Protein AF-A0A7D5M3P4-F1 (afdb_monomer_lite)

pLDDT: mean 75.76, std 17.57, range [40.38, 95.0]

Sequence (67 aa):
MKAGLVVPQFGSVTKENLLQFVKLAESEQFESLWVYDRMLCPIDPLQPYPGTPDKKTRQDRAILVES

Foldseek 3Di:
DADEEEQPPDDPDDPVNSVVVVVVCVVVPHPYYDYDDDPDDDNDDPDDDPPPDDPPDDDPVPPPPDD

Organism: NCBI:txid1470067

Structure (mmCIF, N/CA/C/O backbone):
data_AF-A0A7D5M3P4-F1
#
_entry.id   AF-A0A7D5M3P4-F1
#
loop_
_atom_site.group_PDB
_atom_site.id
_atom_site.type_symbol
_atom_site.label_atom_id
_atom_site.label_alt_id
_atom_site.label_comp_id
_atom_site.label_asym_id
_atom_site.label_entity_id
_atom_site.label_seq_id
_atom_site.pdbx_PDB_ins_code
_atom_site.Cartn_x
_atom_site.Cartn_y
_atom_site.Cartn_z
_atom_site.occupancy
_atom_site.B_iso_or_equiv
_atom_site.auth_seq_id
_atom_site.auth_comp_id
_atom_site.auth_asym_id
_atom_site.auth_atom_id
_atom_site.pdbx_PDB_model_num
ATOM 1 N N . MET A 1 1 ? -20.707 4.730 11.079 1.00 63.78 1 MET A N 1
ATOM 2 C CA . MET A 1 1 ? -20.377 4.407 9.672 1.00 63.78 1 MET A CA 1
ATOM 3 C C . MET A 1 1 ? -18.871 4.187 9.620 1.00 63.78 1 MET A C 1
ATOM 5 O O . MET A 1 1 ? -18.183 5.017 10.195 1.00 63.78 1 MET A O 1
ATOM 9 N N . LYS A 1 2 ? -18.364 3.082 9.058 1.00 79.00 2 LYS A N 1
ATOM 10 C CA . LYS A 1 2 ? -16.918 2.781 9.040 1.00 79.00 2 LYS A CA 1
ATOM 11 C C . LYS A 1 2 ? -16.329 3.144 7.679 1.00 79.00 2 LYS A C 1
ATOM 13 O O . LYS A 1 2 ? -16.843 2.672 6.668 1.00 79.00 2 LYS A O 1
ATOM 18 N N . ALA A 1 3 ? -15.298 3.985 7.662 1.00 82.94 3 ALA A N 1
ATOM 19 C CA . ALA A 1 3 ? -14.595 4.399 6.450 1.00 82.94 3 ALA A CA 1
ATOM 20 C C . ALA A 1 3 ? -13.198 3.766 6.409 1.00 82.94 3 ALA A C 1
ATOM 22 O O . ALA A 1 3 ? -12.510 3.693 7.426 1.00 82.94 3 ALA A O 1
ATOM 23 N N . GLY A 1 4 ? -12.799 3.295 5.230 1.00 88.81 4 GLY A N 1
ATOM 24 C CA . GLY A 1 4 ? -11.456 2.792 4.960 1.00 88.81 4 GLY A CA 1
ATOM 25 C C . GLY A 1 4 ? -10.753 3.650 3.919 1.00 88.81 4 GLY A C 1
ATOM 26 O O . GLY A 1 4 ? -11.412 4.304 3.107 1.00 88.8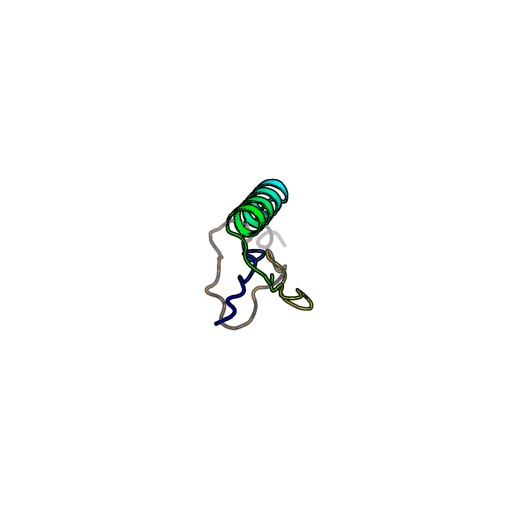1 4 GLY A O 1
ATOM 27 N N . LEU A 1 5 ? -9.423 3.632 3.935 1.00 92.06 5 LEU A N 1
ATOM 28 C CA . LEU A 1 5 ? -8.599 4.299 2.929 1.00 92.06 5 LEU A CA 1
ATOM 29 C C . LEU A 1 5 ? -7.942 3.283 2.004 1.00 92.06 5 LEU A C 1
ATOM 31 O O . LEU A 1 5 ? -7.448 2.246 2.438 1.00 92.06 5 LEU A O 1
ATOM 35 N N . VAL A 1 6 ? -7.892 3.623 0.721 1.00 91.56 6 VAL A N 1
ATOM 36 C CA . VAL A 1 6 ? -7.091 2.909 -0.269 1.00 91.56 6 VAL A CA 1
ATOM 37 C C . VAL A 1 6 ? -5.710 3.544 -0.306 1.00 91.56 6 VAL A C 1
ATOM 39 O O . VAL A 1 6 ? -5.580 4.758 -0.468 1.00 91.56 6 VAL A O 1
ATOM 42 N N . VAL A 1 7 ? -4.679 2.723 -0.156 1.00 91.62 7 VAL A N 1
ATOM 43 C CA . VAL A 1 7 ? -3.296 3.190 -0.178 1.00 91.62 7 VAL A CA 1
ATOM 44 C C . VAL A 1 7 ? -2.914 3.611 -1.610 1.00 91.62 7 VAL A C 1
ATOM 46 O O . VAL A 1 7 ? -3.277 2.945 -2.584 1.00 91.62 7 VAL A O 1
ATOM 49 N N . PRO A 1 8 ? -2.185 4.727 -1.785 1.00 87.75 8 PRO A N 1
ATOM 50 C CA . PRO A 1 8 ? -1.730 5.170 -3.096 1.00 87.75 8 PRO A CA 1
ATOM 51 C C . PRO A 1 8 ? -0.405 4.484 -3.475 1.00 87.75 8 PRO A C 1
ATOM 53 O O . PRO A 1 8 ? 0.621 5.146 -3.578 1.00 87.75 8 PRO A O 1
ATOM 56 N N . GLN A 1 9 ? -0.393 3.157 -3.674 1.00 85.00 9 GLN A N 1
ATOM 57 C CA . GLN A 1 9 ? 0.822 2.420 -4.095 1.00 85.00 9 GLN A CA 1
ATOM 58 C C . GLN A 1 9 ? 1.064 2.372 -5.616 1.00 85.00 9 GLN A C 1
ATOM 60 O O . GLN A 1 9 ? 2.020 1.736 -6.067 1.00 85.00 9 GLN A O 1
ATOM 65 N N . PHE A 1 10 ? 0.201 2.996 -6.422 1.00 81.81 10 PHE A N 1
ATOM 66 C CA . PHE A 1 10 ? 0.337 3.025 -7.879 1.00 81.81 10 PHE A CA 1
ATOM 67 C C . PHE A 1 10 ? 1.015 4.309 -8.364 1.00 81.81 10 PHE A C 1
ATOM 69 O O . PHE A 1 10 ? 0.683 5.403 -7.917 1.00 81.81 10 PHE A O 1
ATOM 76 N N . GLY A 1 11 ? 1.924 4.172 -9.332 1.00 76.69 11 GLY A N 1
ATOM 77 C CA . GLY A 1 11 ? 2.658 5.289 -9.929 1.00 76.69 11 GLY A CA 1
ATOM 78 C C . GLY A 1 11 ? 4.039 5.509 -9.308 1.00 76.69 11 GLY A C 1
ATOM 79 O O . GLY A 1 11 ? 4.670 4.572 -8.820 1.00 76.69 11 GLY A O 1
ATOM 80 N N . SER A 1 12 ? 4.528 6.751 -9.366 1.00 76.31 12 SER A N 1
ATOM 81 C CA . SER A 1 12 ? 5.840 7.146 -8.834 1.00 76.31 12 SER A CA 1
ATOM 82 C C . SER A 1 12 ? 5.784 7.291 -7.312 1.00 76.31 12 SER A C 1
ATOM 84 O O . SER A 1 12 ? 5.686 8.398 -6.783 1.00 76.31 12 SER A O 1
ATOM 86 N N . VAL A 1 13 ? 5.810 6.160 -6.611 1.00 82.00 13 VAL A N 1
ATOM 87 C CA . VAL A 1 13 ? 5.662 6.086 -5.153 1.00 82.00 13 VAL A CA 1
ATOM 88 C C . VAL A 1 13 ? 6.980 5.661 -4.518 1.00 82.00 13 VAL A C 1
ATOM 90 O O . VAL A 1 13 ? 7.558 4.642 -4.892 1.00 82.00 13 VAL A O 1
ATOM 93 N N . THR A 1 14 ? 7.442 6.432 -3.535 1.00 88.50 14 THR A N 1
ATOM 94 C CA . THR A 1 14 ? 8.570 6.064 -2.673 1.00 88.50 14 THR A CA 1
ATOM 95 C C . THR A 1 14 ? 8.067 5.392 -1.400 1.00 88.50 14 THR A C 1
ATOM 97 O O . THR A 1 14 ? 6.920 5.584 -0.978 1.00 88.50 14 THR A O 1
ATOM 100 N N . LYS A 1 15 ? 8.935 4.609 -0.756 1.00 89.38 15 LYS A N 1
ATOM 101 C CA . LYS A 1 15 ? 8.617 3.955 0.518 1.00 89.38 15 LYS A CA 1
ATOM 102 C C . LYS A 1 15 ? 8.276 4.987 1.596 1.00 89.38 15 LYS A C 1
ATOM 104 O O . LYS A 1 15 ? 7.359 4.776 2.385 1.00 89.38 15 LYS A O 1
ATOM 109 N N . GLU A 1 16 ? 8.995 6.100 1.612 1.00 93.12 16 GLU A N 1
ATOM 110 C CA . GLU A 1 16 ? 8.877 7.170 2.601 1.00 93.12 16 GLU A CA 1
ATOM 111 C C . GLU A 1 16 ? 7.512 7.858 2.513 1.00 93.12 16 GLU A C 1
ATOM 113 O O . GLU A 1 16 ? 6.850 8.028 3.537 1.00 93.12 16 GLU A O 1
ATOM 118 N N . ASN A 1 17 ? 7.048 8.167 1.298 1.00 90.88 17 ASN A N 1
ATOM 119 C CA . ASN A 1 17 ? 5.737 8.784 1.080 1.00 90.88 17 ASN A CA 1
ATOM 120 C C . ASN A 1 17 ? 4.605 7.857 1.537 1.00 90.88 17 ASN A C 1
ATOM 122 O O . ASN A 1 17 ? 3.639 8.298 2.159 1.00 90.88 17 ASN A O 1
ATOM 126 N N . LEU A 1 18 ? 4.742 6.559 1.259 1.00 92.00 18 LEU A N 1
ATOM 127 C CA . LEU A 1 18 ? 3.758 5.548 1.635 1.00 92.00 18 LEU A CA 1
ATOM 128 C C . LEU A 1 18 ? 3.715 5.369 3.164 1.00 92.00 18 LEU A C 1
ATOM 130 O O . LEU A 1 18 ? 2.639 5.345 3.756 1.00 92.00 18 LEU A O 1
ATOM 134 N N . LEU A 1 19 ? 4.878 5.350 3.824 1.00 94.06 19 LEU A N 1
ATOM 135 C CA . LEU A 1 19 ? 4.970 5.341 5.288 1.00 94.06 19 LEU A CA 1
ATOM 136 C C . LEU A 1 19 ? 4.339 6.587 5.916 1.00 94.06 19 LEU A C 1
ATOM 138 O O . LEU A 1 19 ? 3.634 6.472 6.917 1.00 94.06 19 LEU A O 1
ATOM 142 N N . GLN A 1 20 ? 4.582 7.769 5.348 1.00 94.56 20 GLN A N 1
ATOM 143 C CA . GLN A 1 20 ? 3.983 9.009 5.834 1.00 94.56 20 GLN A CA 1
ATOM 144 C C . GLN A 1 20 ? 2.457 8.983 5.700 1.00 94.56 20 GLN A C 1
ATOM 146 O O . GLN A 1 20 ? 1.761 9.345 6.647 1.00 94.56 20 GLN A O 1
ATOM 151 N N . PHE A 1 21 ? 1.939 8.511 4.564 1.00 93.75 21 PHE A N 1
ATOM 152 C CA . PHE A 1 21 ? 0.502 8.365 4.337 1.00 93.75 21 PHE A CA 1
ATOM 153 C C . PHE A 1 21 ? -0.149 7.436 5.368 1.00 93.75 21 PHE A C 1
ATOM 155 O O . PHE A 1 21 ? -1.174 7.781 5.949 1.00 93.75 21 PHE A O 1
ATOM 162 N N . VAL A 1 22 ? 0.467 6.282 5.637 1.00 92.75 22 VAL A N 1
ATOM 163 C CA . VAL A 1 22 ? -0.057 5.313 6.612 1.00 92.75 22 VAL A CA 1
ATOM 164 C C . VAL A 1 22 ? -0.062 5.893 8.027 1.00 92.75 22 VAL A C 1
ATOM 166 O O . VAL A 1 22 ? -1.065 5.767 8.723 1.00 92.75 22 VAL A O 1
ATOM 169 N N . LYS A 1 23 ? 1.009 6.586 8.437 1.00 94.94 23 LYS A N 1
ATOM 170 C CA . LYS A 1 23 ? 1.059 7.258 9.748 1.00 94.94 23 LYS A CA 1
ATOM 171 C C . LYS A 1 23 ? -0.020 8.330 9.891 1.00 94.94 23 LYS A C 1
ATOM 173 O O . LYS A 1 23 ? -0.602 8.464 10.961 1.00 94.94 23 LYS A O 1
ATOM 178 N N . LEU A 1 24 ? -0.288 9.078 8.820 1.00 95.00 24 LEU A N 1
ATOM 179 C CA . LEU A 1 24 ? -1.350 10.080 8.810 1.00 95.00 24 LEU A CA 1
ATOM 180 C C . LEU A 1 24 ? -2.733 9.422 8.925 1.00 95.00 24 LEU A C 1
ATOM 182 O O . LEU A 1 24 ? -3.565 9.867 9.707 1.00 95.00 24 LEU A O 1
ATOM 186 N N . ALA A 1 25 ? -2.968 8.32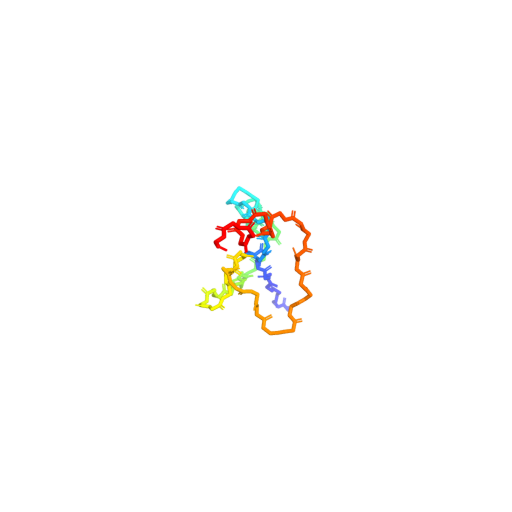9 8.198 1.00 93.06 25 ALA A N 1
ATOM 187 C CA . ALA A 1 25 ? -4.217 7.580 8.297 1.00 93.06 25 ALA A CA 1
ATOM 188 C C . ALA A 1 25 ? -4.458 7.026 9.714 1.00 93.06 25 ALA A C 1
ATOM 190 O O . ALA A 1 25 ? -5.588 7.039 10.199 1.00 93.06 25 ALA A O 1
ATOM 191 N N . GLU A 1 26 ? -3.400 6.581 10.392 1.00 92.00 26 GLU A N 1
ATOM 192 C CA . GLU A 1 26 ? -3.472 6.133 11.784 1.00 92.00 26 GLU A CA 1
ATOM 193 C C . GLU A 1 26 ? -3.793 7.292 12.742 1.00 92.00 26 GLU A C 1
ATOM 195 O O . GLU A 1 26 ? -4.676 7.153 13.589 1.00 92.00 26 GLU A O 1
ATOM 200 N N . SER A 1 27 ? -3.153 8.461 12.582 1.00 94.88 27 SER A N 1
ATOM 201 C CA . SER A 1 27 ? -3.453 9.637 13.417 1.00 94.88 27 SER A CA 1
ATOM 202 C C . SER A 1 27 ? -4.872 10.172 13.220 1.00 94.88 27 SER A C 1
ATOM 204 O O . SER A 1 27 ? -5.478 10.661 14.169 1.00 94.88 27 SER A O 1
ATOM 206 N N . GLU A 1 28 ? -5.412 10.033 12.009 1.00 93.38 28 GLU A N 1
ATOM 207 C CA . GLU A 1 28 ? -6.790 10.392 11.647 1.00 93.38 28 GLU A CA 1
ATOM 208 C C . GLU A 1 28 ? -7.804 9.278 11.990 1.00 93.38 28 GLU A C 1
ATOM 210 O O . GLU A 1 28 ? -8.980 9.375 11.647 1.00 93.38 28 GLU A O 1
ATOM 215 N N . GLN A 1 29 ? -7.363 8.221 12.689 1.00 91.25 29 GLN A N 1
ATOM 216 C CA . GLN A 1 29 ? -8.208 7.165 13.263 1.00 91.25 29 GLN A CA 1
ATOM 217 C C . GLN A 1 29 ? -8.993 6.351 12.220 1.00 91.25 29 GLN A C 1
ATOM 219 O O . GLN A 1 29 ? -10.083 5.841 12.497 1.00 91.25 29 GLN A O 1
ATOM 224 N N . 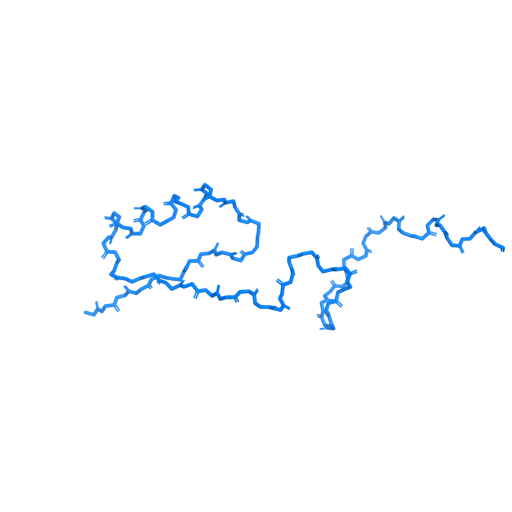PHE A 1 30 ? -8.435 6.178 11.019 1.00 92.50 30 PHE A N 1
ATOM 225 C CA . PHE A 1 30 ? -9.022 5.281 10.027 1.00 92.50 30 PHE A CA 1
ATOM 226 C C . PHE A 1 30 ? -8.911 3.818 10.478 1.00 92.50 30 PHE A C 1
ATOM 228 O O . PHE A 1 30 ? -7.833 3.323 10.792 1.00 92.50 30 PHE A O 1
ATOM 235 N N . GLU A 1 31 ? -10.034 3.096 10.460 1.00 89.88 31 GLU A N 1
ATOM 236 C CA . GLU A 1 31 ? -10.107 1.720 10.978 1.00 89.88 31 GLU A CA 1
ATOM 237 C C . GLU A 1 31 ? -9.593 0.652 9.998 1.00 89.88 31 GLU A C 1
ATOM 239 O O . GLU A 1 31 ? -9.375 -0.494 10.391 1.00 89.88 31 GLU A O 1
ATOM 244 N N . SER A 1 32 ? -9.452 0.974 8.707 1.00 92.00 32 SER A N 1
ATOM 245 C CA . SER A 1 32 ? -8.999 0.003 7.704 1.00 92.00 32 SER A CA 1
ATOM 246 C C . SER A 1 32 ? -8.213 0.647 6.567 1.00 92.00 32 SER A C 1
ATOM 248 O O . SER A 1 32 ? -8.561 1.725 6.078 1.00 92.00 32 SER A O 1
ATOM 250 N N . LEU A 1 33 ? -7.172 -0.059 6.123 1.00 92.88 33 LEU A N 1
ATOM 251 C CA . LEU A 1 33 ? -6.362 0.280 4.959 1.00 92.88 33 LEU A CA 1
ATOM 252 C C . LEU A 1 33 ? -6.465 -0.830 3.917 1.00 92.88 33 LEU A C 1
ATOM 254 O O . LEU A 1 33 ? -6.354 -2.012 4.240 1.00 92.88 33 LEU A O 1
ATOM 258 N N . TRP A 1 34 ? -6.661 -0.434 2.667 1.00 93.06 34 TRP A N 1
ATOM 259 C CA . TRP A 1 34 ? -6.872 -1.326 1.536 1.00 93.06 34 TRP A CA 1
ATOM 260 C C . TRP A 1 34 ? -5.716 -1.172 0.556 1.00 93.06 34 TRP A C 1
ATOM 262 O O . TRP A 1 34 ? -5.387 -0.064 0.127 1.00 93.06 34 TRP A O 1
ATOM 272 N N . VAL A 1 35 ? -5.102 -2.295 0.200 1.00 90.12 35 VAL A N 1
ATOM 273 C CA . VAL A 1 35 ? -4.007 -2.373 -0.768 1.00 90.12 35 VAL A CA 1
ATOM 274 C C . VAL A 1 35 ? -4.430 -3.241 -1.943 1.00 90.12 35 VAL A C 1
ATOM 276 O O . VAL A 1 35 ? -5.246 -4.149 -1.809 1.00 90.12 35 VAL A O 1
ATOM 279 N N . TYR A 1 36 ? -3.852 -2.958 -3.099 1.00 85.25 36 TYR A N 1
ATOM 280 C CA . TYR A 1 36 ? -4.001 -3.761 -4.301 1.00 85.25 36 TYR A CA 1
ATOM 281 C C . TYR A 1 36 ? -2.711 -4.525 -4.555 1.00 85.25 36 TYR A C 1
ATOM 283 O O . TYR A 1 36 ? -1.620 -3.998 -4.326 1.00 85.25 36 TYR A O 1
ATOM 291 N N . ASP A 1 37 ? -2.850 -5.731 -5.087 1.00 82.75 37 ASP A N 1
ATOM 292 C CA . ASP A 1 37 ? -1.723 -6.533 -5.537 1.00 82.75 37 ASP A CA 1
ATOM 293 C C . ASP A 1 37 ? -1.321 -6.166 -6.977 1.00 82.75 37 ASP A C 1
ATOM 295 O O . ASP A 1 37 ? -2.164 -5.830 -7.817 1.00 82.75 37 ASP A O 1
ATOM 299 N N . ARG A 1 38 ? -0.020 -6.229 -7.276 1.00 70.00 38 ARG A N 1
ATOM 300 C CA . ARG A 1 38 ? 0.533 -6.026 -8.621 1.00 70.00 38 ARG A CA 1
ATOM 301 C C . ARG A 1 38 ? 1.018 -7.359 -9.174 1.00 70.00 38 ARG A C 1
ATOM 303 O O . ARG A 1 38 ? 2.209 -7.638 -9.153 1.00 70.00 38 ARG A O 1
ATOM 310 N N . MET A 1 39 ? 0.111 -8.155 -9.737 1.00 68.81 39 MET A N 1
ATOM 311 C CA . MET A 1 39 ? 0.519 -9.406 -10.388 1.00 68.81 39 MET A CA 1
ATOM 312 C C . MET A 1 39 ? 0.982 -9.224 -11.844 1.00 68.81 39 MET A C 1
ATOM 314 O O . MET A 1 39 ? 1.840 -9.975 -12.290 1.00 68.81 39 MET A O 1
ATOM 318 N N . LEU A 1 40 ? 0.443 -8.259 -12.607 1.00 64.00 40 LEU A N 1
ATOM 319 C CA . LEU A 1 40 ? 0.610 -8.224 -14.078 1.00 64.00 40 LEU A CA 1
ATOM 320 C C . LEU A 1 40 ? 0.769 -6.814 -14.691 1.00 64.00 40 LEU A C 1
ATOM 322 O O . LEU A 1 40 ? 0.527 -6.636 -15.878 1.00 64.00 40 LEU A O 1
ATOM 326 N N . CYS A 1 41 ? 1.156 -5.804 -13.905 1.00 67.12 41 CYS A N 1
ATOM 327 C CA . CYS A 1 41 ? 1.294 -4.410 -14.358 1.00 67.12 41 CYS A CA 1
ATOM 328 C C . CYS A 1 41 ? 2.658 -3.831 -13.920 1.00 67.12 41 CYS A C 1
ATOM 330 O O . CYS A 1 41 ? 2.780 -3.250 -12.833 1.00 67.12 41 CYS A O 1
ATOM 332 N N . PRO A 1 42 ? 3.721 -4.031 -14.722 1.00 69.56 42 PRO A N 1
ATOM 333 C CA . PRO A 1 42 ? 4.980 -3.319 -14.567 1.00 69.56 42 PRO A CA 1
ATOM 334 C C . PRO A 1 42 ? 4.759 -1.810 -14.705 1.00 69.56 42 PRO A C 1
ATOM 336 O O . PRO A 1 42 ? 3.998 -1.364 -15.559 1.00 69.56 42 PRO A O 1
ATOM 339 N N . ILE A 1 43 ? 5.464 -1.022 -13.885 1.00 73.00 43 ILE A N 1
ATOM 340 C CA . ILE A 1 43 ? 5.482 0.447 -14.018 1.00 73.00 43 ILE A CA 1
ATOM 341 C C . ILE A 1 43 ? 6.169 0.854 -15.328 1.00 73.00 43 ILE A C 1
ATOM 343 O O . ILE A 1 43 ? 5.720 1.785 -15.992 1.00 73.00 43 ILE A O 1
ATOM 347 N N . ASP A 1 44 ? 7.237 0.139 -15.685 1.00 73.88 44 ASP A N 1
ATOM 348 C CA . ASP A 1 44 ? 7.982 0.312 -16.927 1.00 73.88 44 ASP A CA 1
ATOM 349 C C . ASP A 1 44 ? 8.019 -1.028 -17.676 1.00 73.88 44 ASP A C 1
ATOM 351 O O . ASP A 1 44 ? 8.911 -1.852 -17.453 1.00 73.88 44 ASP A O 1
ATOM 355 N N . PRO A 1 45 ? 6.969 -1.346 -18.451 1.00 76.00 45 PRO A N 1
ATOM 356 C CA . PRO A 1 45 ? 6.929 -2.592 -19.192 1.00 76.00 45 PRO A CA 1
ATOM 357 C C . PRO A 1 45 ? 7.881 -2.508 -20.391 1.00 76.00 45 PRO A C 1
ATOM 359 O O . PRO A 1 45 ? 7.863 -1.534 -21.138 1.00 76.00 45 PRO A O 1
ATOM 362 N N . LEU A 1 46 ? 8.662 -3.569 -2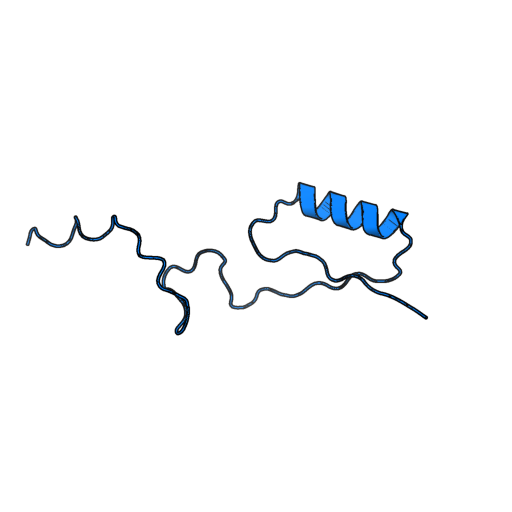0.624 1.00 77.56 46 LEU A N 1
ATOM 363 C CA . LEU A 1 46 ? 9.566 -3.658 -21.782 1.00 77.56 46 LEU A CA 1
ATOM 364 C C . LEU A 1 46 ? 8.825 -3.467 -23.120 1.00 77.56 46 LEU A C 1
ATOM 366 O O . LEU A 1 46 ? 9.385 -2.944 -24.079 1.00 77.56 46 LEU A O 1
ATOM 370 N N . GLN A 1 47 ? 7.561 -3.894 -23.181 1.00 79.00 47 GLN A N 1
ATOM 371 C CA . GLN A 1 47 ? 6.655 -3.644 -24.297 1.00 79.00 47 GLN A CA 1
ATOM 372 C C . GLN A 1 47 ? 5.361 -3.007 -23.773 1.00 79.00 47 GLN A C 1
ATOM 374 O O . GLN A 1 47 ? 4.772 -3.547 -22.834 1.00 79.00 47 GLN A O 1
ATOM 379 N N . PRO A 1 48 ? 4.889 -1.891 -24.360 1.00 74.31 48 PRO A N 1
ATOM 380 C CA . PRO A 1 48 ? 3.635 -1.269 -23.954 1.00 74.31 48 PRO A CA 1
ATOM 381 C C . PRO A 1 48 ? 2.454 -2.235 -24.078 1.00 74.31 48 PRO A C 1
ATOM 383 O O . PRO A 1 48 ? 2.338 -2.967 -25.062 1.00 74.31 48 PRO A O 1
ATOM 386 N N . TYR A 1 49 ? 1.535 -2.198 -23.113 1.00 71.69 49 TYR A N 1
ATOM 387 C CA . TYR A 1 49 ? 0.288 -2.952 -23.221 1.00 71.69 49 TYR A CA 1
ATOM 388 C C . TYR A 1 49 ? -0.589 -2.393 -24.351 1.00 71.69 49 TYR A C 1
ATOM 390 O O . TYR A 1 49 ? -0.636 -1.166 -24.521 1.00 71.69 49 TYR A O 1
ATOM 398 N N . PRO A 1 50 ? -1.326 -3.245 -25.091 1.00 73.38 50 PRO A N 1
ATOM 399 C CA . PRO A 1 50 ? -2.267 -2.793 -26.111 1.00 73.38 50 PRO A CA 1
ATOM 400 C C . PRO A 1 50 ? -3.221 -1.718 -25.568 1.00 73.38 50 PRO A C 1
ATOM 402 O O . PRO A 1 50 ? -3.804 -1.884 -24.501 1.00 73.38 50 PRO A O 1
ATOM 405 N N . GLY A 1 51 ? -3.363 -0.605 -26.293 1.00 70.44 51 GLY A N 1
ATOM 406 C CA . GLY A 1 51 ? -4.196 0.532 -25.877 1.00 70.44 51 GLY A CA 1
ATOM 407 C C . GLY A 1 51 ? -3.498 1.566 -24.983 1.00 70.44 51 GLY A C 1
ATOM 408 O O . GLY A 1 51 ? -4.095 2.597 -24.680 1.00 70.44 51 GLY A O 1
ATOM 409 N N . THR A 1 52 ? -2.234 1.350 -24.603 1.00 68.75 52 THR A N 1
ATOM 410 C CA . THR A 1 52 ? -1.418 2.388 -23.953 1.00 68.75 52 THR A CA 1
ATOM 411 C C . THR A 1 52 ? -0.986 3.418 -25.003 1.00 68.75 52 THR A C 1
ATOM 413 O O . THR A 1 52 ? -0.445 3.009 -26.034 1.00 68.75 52 THR A O 1
ATOM 416 N N . PRO A 1 53 ? -1.182 4.734 -24.785 1.00 64.19 53 PRO A N 1
ATOM 417 C CA . PRO A 1 53 ? -0.621 5.757 -25.661 1.00 64.19 53 PRO A CA 1
ATOM 418 C C . PRO A 1 53 ? 0.891 5.554 -25.770 1.00 64.19 53 PRO A C 1
ATOM 420 O O . PRO A 1 53 ? 1.584 5.498 -24.752 1.00 64.19 53 PRO A O 1
ATOM 423 N N . ASP A 1 54 ? 1.386 5.391 -26.995 1.00 60.00 54 ASP A N 1
ATOM 424 C CA . ASP A 1 54 ? 2.787 5.067 -27.246 1.00 60.00 54 ASP A CA 1
ATOM 425 C C . ASP A 1 54 ? 3.686 6.170 -26.659 1.00 60.00 54 ASP A C 1
ATOM 427 O O . ASP A 1 54 ? 3.606 7.331 -27.063 1.00 60.00 54 ASP A O 1
ATOM 431 N N . LYS A 1 55 ? 4.551 5.829 -25.693 1.00 55.66 55 LYS A N 1
ATOM 432 C CA . LYS A 1 55 ? 5.553 6.757 -25.133 1.00 55.66 55 LYS A CA 1
ATOM 433 C C . LYS A 1 55 ? 6.811 6.819 -26.006 1.00 55.66 55 LYS A C 1
ATOM 435 O O . LYS A 1 55 ? 7.907 7.042 -25.495 1.00 55.66 55 LYS A O 1
ATOM 440 N N . LYS A 1 56 ? 6.694 6.616 -27.322 1.00 50.91 56 LYS A N 1
ATOM 441 C CA . LYS A 1 56 ? 7.821 6.775 -28.248 1.00 50.91 56 LYS A CA 1
ATOM 442 C C . LYS A 1 56 ? 8.142 8.246 -28.461 1.00 50.91 56 LYS A C 1
ATOM 444 O O . LYS A 1 56 ? 7.900 8.820 -29.520 1.00 50.91 56 LYS A O 1
ATOM 449 N N . THR A 1 57 ? 8.793 8.835 -27.470 1.00 47.41 57 THR A N 1
ATOM 450 C CA . THR A 1 57 ? 9.656 9.984 -27.708 1.00 47.41 57 THR A CA 1
ATOM 451 C C . THR A 1 57 ? 11.074 9.457 -27.895 1.00 47.41 57 THR A C 1
ATOM 453 O O . THR A 1 57 ? 11.732 9.099 -26.929 1.00 47.41 57 THR A O 1
ATOM 456 N N . ARG A 1 58 ? 11.477 9.378 -29.174 1.00 47.47 58 ARG A N 1
ATOM 457 C CA . ARG A 1 58 ? 12.849 9.423 -29.722 1.00 47.47 58 ARG A CA 1
ATOM 458 C C . ARG A 1 58 ? 13.973 8.876 -28.821 1.00 47.47 58 ARG A C 1
ATOM 460 O O . ARG A 1 58 ? 14.407 9.607 -27.948 1.00 47.47 58 ARG A O 1
ATOM 467 N N . GLN A 1 59 ? 14.528 7.695 -29.134 1.00 46.31 59 GLN A N 1
ATOM 468 C CA . GLN A 1 59 ? 15.995 7.489 -29.246 1.00 46.31 59 GLN A CA 1
ATOM 469 C C . GLN A 1 59 ? 16.410 6.088 -29.766 1.00 46.31 59 GLN A C 1
ATOM 471 O O . GLN A 1 59 ? 17.596 5.843 -29.953 1.00 46.31 59 GLN A O 1
ATOM 476 N N . ASP A 1 60 ? 15.486 5.164 -30.044 1.00 42.41 60 ASP A N 1
ATOM 477 C CA . ASP A 1 60 ? 15.796 3.765 -30.402 1.00 42.41 60 ASP A CA 1
ATOM 478 C C . ASP A 1 60 ? 15.966 3.500 -31.913 1.00 42.41 60 ASP A C 1
ATOM 480 O O . ASP A 1 60 ? 16.409 2.428 -32.316 1.00 42.41 60 ASP A O 1
ATOM 484 N N . ARG A 1 61 ? 15.687 4.482 -32.780 1.00 42.50 61 ARG A N 1
ATOM 485 C CA . ARG A 1 61 ? 15.846 4.334 -34.242 1.00 42.50 61 ARG A CA 1
ATOM 486 C C . ARG A 1 61 ? 17.282 4.479 -34.767 1.00 42.50 61 ARG A C 1
ATOM 488 O O . ARG A 1 61 ? 17.476 4.390 -35.974 1.00 42.50 61 ARG A O 1
ATOM 495 N N . ALA A 1 62 ? 18.277 4.702 -33.909 1.00 41.44 62 ALA A N 1
ATOM 496 C CA . ALA A 1 62 ? 19.660 4.920 -34.347 1.00 41.44 62 ALA A CA 1
ATOM 497 C C . ALA A 1 62 ? 20.479 3.628 -34.556 1.00 41.44 62 ALA A C 1
ATOM 499 O O . ALA A 1 62 ? 21.592 3.719 -35.052 1.00 41.44 62 ALA A O 1
ATOM 500 N N . ILE A 1 63 ? 19.962 2.442 -34.203 1.00 45.97 63 ILE A N 1
ATOM 501 C CA . ILE A 1 63 ? 20.783 1.210 -34.136 1.00 45.97 63 ILE A CA 1
ATOM 502 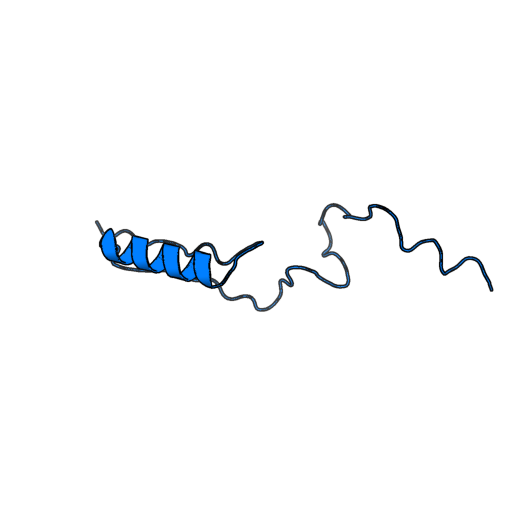C C . ILE A 1 63 ? 20.390 0.127 -35.159 1.00 45.97 63 ILE A C 1
ATOM 504 O O . ILE A 1 63 ? 20.897 -0.984 -35.096 1.00 45.97 63 ILE A O 1
ATOM 508 N N . LEU A 1 64 ? 19.493 0.417 -36.110 1.00 42.94 64 LEU A N 1
ATOM 509 C CA . LEU A 1 64 ? 19.055 -0.563 -37.125 1.00 42.94 64 LEU A CA 1
ATOM 510 C C . LEU A 1 64 ? 19.246 -0.087 -38.574 1.00 42.94 64 LEU A C 1
ATOM 512 O O . LEU A 1 64 ? 18.605 -0.609 -39.481 1.00 42.94 64 LEU A 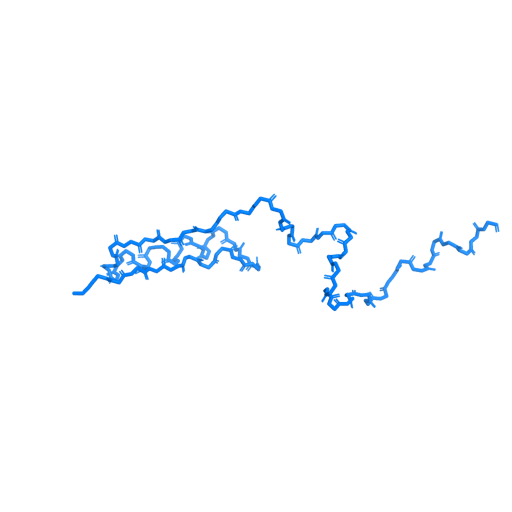O 1
ATOM 516 N N . VAL A 1 65 ? 20.114 0.902 -38.805 1.00 44.91 65 VAL A N 1
ATOM 517 C CA . VAL A 1 65 ? 20.483 1.363 -40.157 1.00 44.91 65 VAL A CA 1
ATOM 518 C C . VAL A 1 65 ? 21.999 1.279 -40.352 1.00 44.91 65 VAL A C 1
ATOM 520 O O . VAL A 1 65 ? 22.605 2.201 -40.864 1.00 44.91 65 VAL A O 1
ATOM 523 N N . GLU A 1 66 ? 22.624 0.190 -39.909 1.00 44.34 66 GLU A N 1
ATOM 524 C CA . GLU A 1 66 ? 23.930 -0.253 -40.420 1.00 44.34 66 GLU A CA 1
ATOM 525 C C . GLU A 1 66 ? 23.933 -1.787 -40.428 1.00 44.34 66 GLU A C 1
ATOM 527 O O . GLU A 1 66 ? 24.271 -2.450 -39.448 1.00 44.34 66 GLU A O 1
ATOM 532 N N . SER A 1 67 ? 23.439 -2.368 -41.520 1.00 40.38 67 SER A N 1
ATOM 533 C CA . SER A 1 67 ? 23.599 -3.779 -41.898 1.00 40.38 67 SER A CA 1
ATOM 534 C C . SER A 1 67 ? 23.577 -3.875 -43.414 1.00 40.38 67 SER A C 1
ATOM 536 O O . SER A 1 67 ? 22.691 -3.222 -44.011 1.00 40.38 67 SER A O 1
#

Secondary structure (DSSP, 8-state):
---EEE---SSS--HHHHHHHHHHHHHTT-SEEE----SS--SS-SSPPTTSPP---S-GGGSSS--

Radius of gyration: 19.34 Å; chains: 1; bounding box: 44×20×55 Å